Protein AF-A1R354-F1 (afdb_monomer)

Structure (mmCIF, N/CA/C/O backbone):
data_AF-A1R354-F1
#
_entry.id   AF-A1R354-F1
#
loop_
_atom_site.group_PDB
_atom_site.id
_atom_site.type_symbol
_atom_site.label_atom_id
_atom_site.label_alt_id
_atom_site.label_comp_id
_atom_site.label_asym_id
_atom_site.label_entity_id
_atom_site.label_seq_id
_atom_site.pdbx_PDB_ins_code
_atom_site.Cartn_x
_atom_site.Cartn_y
_atom_site.Cartn_z
_atom_site.occupancy
_atom_site.B_iso_or_equiv
_atom_site.auth_seq_id
_atom_site.auth_comp_id
_atom_site.auth_asym_id
_atom_site.auth_atom_id
_atom_site.pdbx_PDB_model_num
ATOM 1 N N . MET A 1 1 ? -21.428 21.092 17.508 1.00 36.69 1 MET A N 1
ATOM 2 C CA . MET A 1 1 ? -21.054 20.588 16.173 1.00 36.69 1 MET A CA 1
ATOM 3 C C . MET A 1 1 ? -20.210 19.346 16.429 1.00 36.69 1 MET A C 1
ATOM 5 O O . MET A 1 1 ? -19.105 19.501 16.916 1.00 36.69 1 MET A O 1
ATOM 9 N N . THR A 1 2 ? -20.879 18.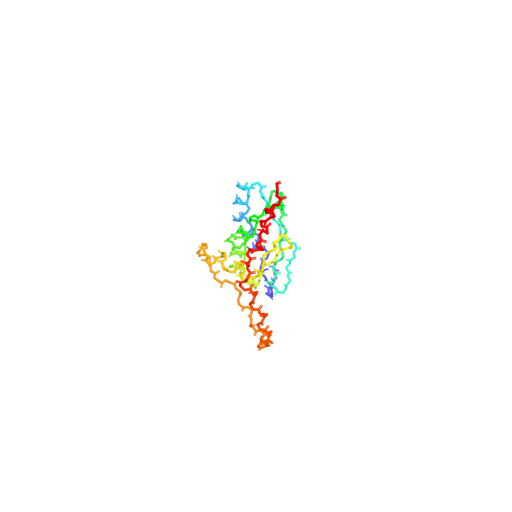198 16.626 1.00 26.88 2 THR A N 1
ATOM 10 C CA . THR A 1 2 ? -20.930 17.045 15.681 1.00 26.88 2 THR A CA 1
ATOM 11 C C . THR A 1 2 ? -19.564 16.355 15.564 1.00 26.88 2 THR A C 1
ATOM 13 O O . THR A 1 2 ? -18.632 17.022 15.154 1.00 26.88 2 THR A O 1
ATOM 16 N N . THR A 1 3 ? -19.320 15.075 15.868 1.00 42.75 3 THR A N 1
ATOM 17 C CA . THR A 1 3 ? -20.122 13.915 16.305 1.00 42.75 3 THR A CA 1
ATOM 18 C C . THR A 1 3 ? -19.108 12.853 16.778 1.00 42.75 3 THR A C 1
ATOM 20 O O . THR A 1 3 ? -18.057 12.714 16.165 1.00 42.75 3 THR A O 1
ATOM 23 N N . THR A 1 4 ? -19.401 12.096 17.838 1.00 61.38 4 THR A N 1
ATOM 24 C CA . THR A 1 4 ? -18.647 10.893 18.244 1.00 61.38 4 THR A CA 1
ATOM 25 C C . THR A 1 4 ? -18.620 9.862 17.112 1.00 61.38 4 THR A C 1
ATOM 27 O O . THR A 1 4 ? -19.689 9.414 16.704 1.00 61.38 4 THR A O 1
ATOM 30 N N . GLN A 1 5 ? -17.444 9.429 16.645 1.00 45.81 5 GLN A N 1
ATOM 31 C CA . GLN A 1 5 ? -17.311 8.222 15.819 1.00 45.81 5 GLN A CA 1
ATOM 32 C C . GLN A 1 5 ? -16.094 7.400 16.257 1.00 45.81 5 GLN A C 1
ATOM 34 O O . GLN A 1 5 ? -14.964 7.870 16.204 1.00 45.81 5 GLN A O 1
ATOM 39 N N . ASN A 1 6 ? -16.338 6.165 16.696 1.00 55.62 6 ASN A N 1
ATOM 40 C CA . ASN A 1 6 ? -15.328 5.115 16.779 1.00 55.62 6 ASN A CA 1
ATOM 41 C C . ASN A 1 6 ? -15.955 3.808 16.275 1.00 55.62 6 ASN A C 1
ATOM 43 O O . ASN A 1 6 ? -17.005 3.421 16.792 1.00 55.62 6 ASN A O 1
ATOM 47 N N . ALA A 1 7 ? -15.321 3.181 15.275 1.00 60.47 7 ALA A N 1
ATOM 48 C CA . ALA A 1 7 ? -15.443 1.761 14.893 1.00 60.47 7 ALA A CA 1
ATOM 49 C C . ALA A 1 7 ? -14.565 1.378 13.672 1.00 60.47 7 ALA A C 1
ATOM 51 O O . ALA A 1 7 ? -14.392 0.192 13.403 1.00 60.47 7 ALA A O 1
ATOM 52 N N . GLY A 1 8 ? -13.992 2.339 12.939 1.00 65.12 8 GLY A N 1
ATOM 53 C CA . GLY A 1 8 ? -13.117 2.101 11.783 1.00 65.12 8 GLY A CA 1
ATOM 54 C C . GLY A 1 8 ? -12.010 3.155 11.682 1.00 65.12 8 GLY A C 1
ATOM 55 O O . GLY A 1 8 ? -12.035 4.113 12.457 1.00 65.12 8 GLY A O 1
ATOM 56 N N . PRO A 1 9 ? -11.030 2.976 10.777 1.00 82.94 9 PRO A N 1
ATOM 57 C CA . PRO A 1 9 ? -9.957 3.950 10.592 1.00 82.94 9 PRO A CA 1
ATOM 58 C C . PRO A 1 9 ? -10.532 5.308 10.185 1.00 82.94 9 PRO A C 1
ATOM 60 O O . PRO A 1 9 ? -11.451 5.370 9.365 1.00 82.94 9 PRO A O 1
ATOM 63 N N . LEU A 1 10 ? -10.003 6.387 10.766 1.00 88.81 10 LEU A N 1
ATOM 64 C CA . LEU A 1 10 ? -10.460 7.739 10.456 1.00 88.81 10 LEU A CA 1
ATOM 65 C C . LEU A 1 10 ? -10.090 8.085 9.009 1.00 88.81 10 LEU A C 1
ATOM 67 O O . LEU A 1 10 ? -8.959 7.874 8.568 1.00 88.81 10 LEU A O 1
ATOM 71 N N . GLU A 1 11 ? -11.049 8.628 8.258 1.00 89.38 11 GLU A N 1
ATOM 72 C CA . GLU A 1 11 ? -10.827 9.014 6.858 1.00 89.38 11 GLU A CA 1
ATOM 73 C C . GLU A 1 11 ? -9.721 10.069 6.724 1.00 89.38 11 GLU A C 1
ATOM 75 O O . GLU A 1 11 ? -8.939 10.026 5.775 1.00 89.38 11 GLU A O 1
ATOM 80 N N . GLU A 1 12 ? -9.624 10.981 7.694 1.00 90.81 12 GLU A N 1
ATOM 81 C CA . GLU A 1 12 ? -8.588 12.016 7.752 1.00 90.81 12 GLU A CA 1
ATOM 82 C C . GLU A 1 12 ? -7.183 11.399 7.864 1.00 90.81 12 GLU A C 1
ATOM 84 O O . GLU A 1 12 ? -6.304 11.747 7.073 1.00 90.81 12 GLU A O 1
ATOM 89 N N . ASP A 1 13 ? -6.995 10.408 8.741 1.00 92.12 13 ASP A N 1
ATOM 90 C CA . ASP A 1 13 ? -5.709 9.719 8.931 1.00 92.12 13 ASP A CA 1
ATOM 91 C C . ASP A 1 13 ? -5.311 8.903 7.694 1.00 92.12 13 ASP A C 1
ATOM 93 O O . ASP A 1 13 ? -4.145 8.873 7.280 1.00 92.12 13 ASP A O 1
ATOM 97 N N . LEU A 1 14 ? -6.289 8.248 7.058 1.00 93.06 14 LEU A N 1
ATOM 98 C CA . LEU A 1 14 ? -6.074 7.552 5.791 1.00 93.06 14 LEU A CA 1
ATOM 99 C C . LEU A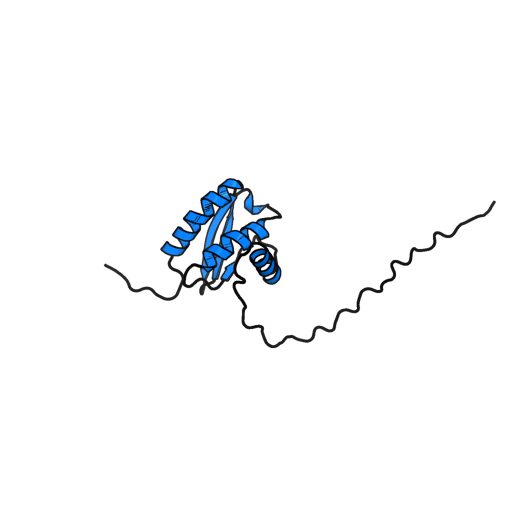 1 14 ? -5.643 8.534 4.698 1.00 93.06 14 LEU A C 1
ATOM 101 O O . LEU A 1 14 ? -4.716 8.244 3.936 1.00 93.06 14 LEU A O 1
ATOM 105 N N . GLN A 1 15 ? -6.271 9.706 4.630 1.00 93.44 15 GLN A N 1
ATOM 106 C CA . GLN A 1 15 ? -5.930 10.732 3.652 1.00 93.44 15 GLN A CA 1
ATOM 107 C C . GLN A 1 15 ? -4.558 11.364 3.922 1.00 93.44 15 GLN A C 1
ATOM 109 O O . GLN A 1 15 ? -3.816 11.664 2.978 1.00 93.44 15 GLN A O 1
ATOM 114 N N . GLU A 1 16 ? -4.171 11.519 5.186 1.00 93.62 16 GLU A N 1
ATOM 115 C CA . GLU A 1 16 ? -2.821 11.938 5.566 1.00 93.62 16 GLU A CA 1
ATOM 116 C C . GLU A 1 16 ? -1.782 10.899 5.117 1.00 93.62 16 GLU A C 1
ATOM 118 O O . GLU A 1 16 ? -0.787 11.235 4.461 1.00 93.62 16 GLU A O 1
ATOM 123 N N . ALA A 1 17 ? -2.043 9.614 5.374 1.00 94.00 17 ALA A N 1
ATOM 124 C CA . ALA A 1 17 ? -1.195 8.526 4.901 1.00 94.00 17 ALA A CA 1
ATOM 125 C C . ALA A 1 17 ? -1.068 8.525 3.366 1.00 94.00 17 ALA A C 1
ATOM 127 O O . ALA A 1 17 ? 0.042 8.388 2.840 1.00 94.00 17 ALA A O 1
ATOM 128 N N . LEU A 1 18 ? -2.164 8.747 2.633 1.00 94.44 18 LEU A N 1
ATOM 129 C CA . LEU A 1 18 ? -2.142 8.883 1.172 1.00 94.44 18 LEU A CA 1
ATOM 130 C C . LEU A 1 18 ? -1.340 10.098 0.700 1.00 94.44 18 LEU A C 1
ATOM 132 O O . LEU A 1 18 ? -0.610 10.001 -0.289 1.00 94.44 18 LEU A O 1
ATOM 136 N N . SER A 1 19 ? -1.435 11.221 1.407 1.00 94.50 19 SER A N 1
ATOM 137 C CA . SER A 1 19 ? -0.689 12.444 1.090 1.00 94.50 19 SER A CA 1
ATOM 138 C C . SER A 1 19 ? 0.824 12.233 1.191 1.00 94.50 19 SER A C 1
ATOM 140 O O . SER A 1 19 ? 1.576 12.802 0.401 1.00 94.50 19 SER A O 1
ATOM 142 N N . TYR A 1 20 ? 1.266 11.347 2.088 1.00 92.94 20 TYR A N 1
ATOM 143 C CA . TYR A 1 20 ? 2.659 10.903 2.172 1.00 92.94 20 TYR A CA 1
ATOM 144 C C . TYR A 1 20 ? 3.051 9.927 1.048 1.00 92.94 20 TYR A C 1
ATOM 146 O O . TYR A 1 20 ? 4.135 10.030 0.473 1.00 92.94 20 TYR A O 1
ATOM 154 N N . ILE A 1 21 ? 2.179 8.972 0.714 1.00 94.31 21 ILE A N 1
ATOM 155 C CA . ILE A 1 21 ? 2.471 7.908 -0.263 1.00 94.31 21 ILE A CA 1
ATOM 156 C C . ILE A 1 21 ? 2.511 8.447 -1.703 1.00 94.31 21 ILE A C 1
ATOM 158 O O . ILE A 1 21 ? 3.378 8.063 -2.492 1.00 94.31 21 ILE A O 1
ATOM 162 N N . ARG A 1 22 ? 1.579 9.333 -2.072 1.00 94.56 22 ARG A N 1
ATOM 163 C CA . ARG A 1 22 ? 1.380 9.781 -3.462 1.00 94.56 22 ARG A CA 1
ATOM 164 C C . ARG A 1 22 ? 2.619 10.401 -4.120 1.00 94.56 22 ARG A C 1
ATOM 166 O O . ARG A 1 22 ? 2.916 10.019 -5.251 1.00 94.56 22 ARG A O 1
ATOM 173 N N . PRO A 1 23 ? 3.374 11.311 -3.478 1.00 94.31 23 PRO A N 1
ATOM 174 C CA . PRO A 1 23 ? 4.598 11.858 -4.065 1.00 94.31 23 PRO A CA 1
ATOM 175 C C . PRO A 1 23 ? 5.634 10.780 -4.409 1.00 94.31 23 PRO A C 1
ATOM 177 O O . PRO A 1 23 ? 6.283 10.859 -5.451 1.00 94.31 23 PRO A O 1
ATOM 180 N N . LEU A 1 24 ? 5.745 9.742 -3.577 1.00 92.62 24 LEU A N 1
ATOM 181 C CA . LEU A 1 24 ? 6.682 8.637 -3.783 1.00 92.62 24 LEU A CA 1
ATOM 182 C C . LEU A 1 24 ? 6.261 7.756 -4.970 1.00 92.62 24 LEU A C 1
ATOM 184 O O . LEU A 1 24 ? 7.103 7.338 -5.762 1.00 92.62 24 LEU A O 1
ATOM 188 N N . LEU A 1 25 ? 4.955 7.530 -5.151 1.00 93.00 25 LEU A N 1
ATOM 189 C CA . LEU A 1 25 ? 4.427 6.801 -6.313 1.00 93.00 25 LEU A CA 1
ATOM 190 C C . LEU A 1 25 ? 4.551 7.593 -7.614 1.00 93.00 25 LEU A C 1
ATOM 192 O O . LEU A 1 25 ? 4.846 7.011 -8.660 1.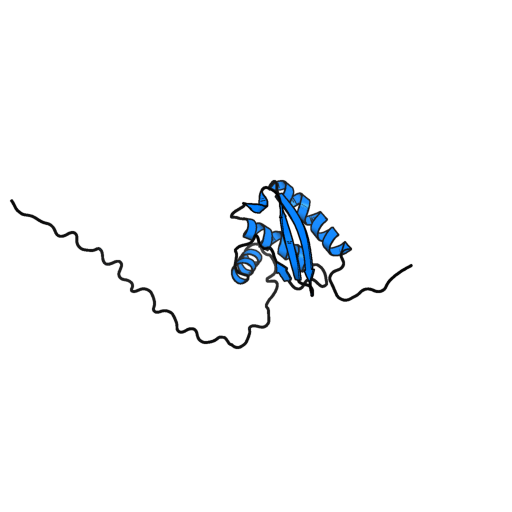00 93.00 25 LEU A O 1
ATOM 196 N N . LYS A 1 26 ? 4.399 8.919 -7.554 1.00 91.81 26 LYS A N 1
ATOM 197 C CA . LYS A 1 26 ? 4.599 9.792 -8.718 1.00 91.81 26 LYS A CA 1
ATOM 198 C C . LYS A 1 26 ? 6.024 9.711 -9.265 1.00 91.81 26 LYS A C 1
ATOM 200 O O . LYS A 1 26 ? 6.190 9.770 -10.480 1.00 91.81 26 LYS A O 1
ATOM 205 N N . GLY A 1 27 ? 7.029 9.479 -8.414 1.00 88.75 27 GLY A N 1
ATOM 206 C CA . GLY A 1 27 ? 8.402 9.187 -8.853 1.00 88.75 27 GLY A CA 1
ATOM 207 C C . GLY A 1 27 ? 8.514 7.946 -9.753 1.00 88.75 27 GLY A C 1
ATOM 208 O O . GLY A 1 27 ? 9.407 7.863 -10.590 1.00 88.75 27 GLY A O 1
ATOM 209 N N . HIS A 1 28 ? 7.559 7.020 -9.647 1.00 86.00 28 HIS A N 1
ATOM 210 C CA . HIS A 1 28 ? 7.415 5.838 -10.499 1.00 86.00 28 HIS A CA 1
ATOM 211 C C . HIS A 1 28 ? 6.321 5.991 -11.571 1.00 86.00 28 HIS A C 1
ATOM 213 O O . HIS A 1 28 ? 5.897 4.998 -12.158 1.00 86.00 28 HIS A O 1
ATOM 219 N N . SER A 1 29 ? 5.854 7.218 -11.842 1.00 90.19 29 SER A N 1
ATOM 220 C CA . SER A 1 29 ? 4.747 7.508 -12.774 1.00 90.19 29 SER A CA 1
ATOM 221 C C . SER A 1 29 ? 3.428 6.797 -12.419 1.00 90.19 29 SER A C 1
ATOM 223 O O . SER A 1 29 ? 2.637 6.440 -13.296 1.00 90.19 29 SER A O 1
ATOM 225 N N . GLY A 1 30 ? 3.196 6.566 -11.125 1.00 91.62 30 GLY A N 1
ATOM 226 C CA . GLY A 1 30 ? 2.037 5.855 -10.591 1.00 91.62 30 GLY A CA 1
ATOM 227 C C . GLY A 1 30 ? 1.197 6.684 -9.623 1.00 91.62 30 GLY A C 1
ATOM 228 O O . GLY A 1 30 ? 1.610 7.755 -9.178 1.00 91.62 30 GLY A O 1
ATOM 229 N N . ASP A 1 31 ? 0.017 6.169 -9.286 1.00 94.38 31 ASP A N 1
ATOM 230 C CA . ASP A 1 31 ? -0.845 6.703 -8.224 1.00 94.38 31 ASP A CA 1
ATOM 231 C C . ASP A 1 31 ? -1.706 5.576 -7.624 1.00 94.38 31 ASP A C 1
ATOM 233 O O . ASP A 1 31 ? -1.693 4.448 -8.127 1.00 94.38 31 ASP A O 1
ATOM 237 N N . LEU A 1 32 ? -2.451 5.868 -6.558 1.00 94.88 32 LEU A N 1
ATOM 238 C CA . LEU A 1 32 ? -3.458 4.977 -5.992 1.00 94.88 32 LEU A CA 1
ATOM 239 C C . LEU A 1 32 ? -4.625 5.729 -5.335 1.00 94.88 32 LEU A C 1
ATOM 241 O O . LEU A 1 32 ? -4.539 6.914 -4.982 1.00 94.88 32 LEU A O 1
ATOM 245 N N . THR A 1 33 ? -5.723 5.007 -5.143 1.00 94.69 33 THR A N 1
ATOM 246 C CA . THR A 1 33 ? -6.922 5.451 -4.422 1.00 94.69 33 THR A CA 1
ATOM 247 C C . THR A 1 33 ? -7.418 4.357 -3.484 1.00 94.69 33 THR A C 1
ATOM 249 O O . THR A 1 33 ? -7.205 3.172 -3.732 1.00 94.69 33 THR A O 1
ATOM 252 N N . ILE A 1 34 ? -8.110 4.744 -2.413 1.00 95.44 34 ILE A N 1
ATOM 253 C CA . ILE A 1 34 ? -8.844 3.798 -1.566 1.00 95.44 34 ILE A CA 1
ATOM 254 C C . ILE A 1 34 ? -10.178 3.497 -2.252 1.00 95.44 34 ILE A C 1
ATOM 256 O O . ILE A 1 34 ? -10.930 4.416 -2.563 1.00 95.44 34 ILE A O 1
ATOM 260 N N . ALA A 1 35 ? -10.438 2.219 -2.515 1.00 94.56 35 ALA A N 1
ATOM 261 C CA . ALA A 1 35 ? -11.654 1.742 -3.167 1.00 94.56 35 ALA A CA 1
ATOM 262 C C . ALA A 1 35 ? -12.757 1.420 -2.152 1.00 94.56 35 ALA A C 1
ATOM 264 O O . ALA A 1 35 ? -13.928 1.704 -2.387 1.00 94.56 35 ALA A O 1
ATOM 265 N N . ALA A 1 36 ? -12.380 0.822 -1.019 1.00 93.00 36 ALA A N 1
ATOM 266 C CA . ALA A 1 36 ? -13.305 0.461 0.047 1.00 93.00 36 ALA A CA 1
ATOM 267 C C . ALA A 1 36 ? -12.575 0.331 1.386 1.00 93.00 36 ALA A C 1
ATOM 269 O O . ALA A 1 36 ? -11.396 -0.028 1.431 1.00 93.00 36 ALA A O 1
ATOM 270 N N . VAL A 1 37 ? -13.303 0.559 2.474 1.00 93.12 37 VAL A N 1
ATOM 271 C CA . VAL A 1 37 ? -12.867 0.264 3.839 1.00 93.12 37 VAL A CA 1
ATOM 272 C C . VAL A 1 37 ? -13.966 -0.564 4.488 1.00 93.12 37 VAL A C 1
ATOM 274 O O . VAL A 1 37 ? -15.092 -0.090 4.608 1.00 93.12 37 VAL A O 1
ATOM 277 N N . ASP A 1 38 ? -13.651 -1.799 4.872 1.00 91.06 38 ASP A N 1
ATOM 278 C CA . ASP A 1 38 ? -14.614 -2.719 5.483 1.00 91.06 38 ASP A CA 1
ATOM 279 C C . ASP A 1 38 ? -13.983 -3.446 6.671 1.00 91.06 38 ASP A C 1
ATOM 281 O O . ASP A 1 38 ? -12.948 -4.096 6.535 1.00 91.06 38 ASP A O 1
ATOM 285 N N . ASP A 1 39 ? -14.580 -3.298 7.853 1.00 89.06 39 ASP A N 1
ATOM 286 C CA . ASP A 1 39 ? -14.167 -3.961 9.099 1.00 89.06 39 ASP A CA 1
ATOM 287 C C . ASP A 1 39 ? -12.657 -3.826 9.439 1.00 89.06 39 ASP A C 1
ATOM 289 O O . ASP A 1 39 ? -12.005 -4.734 9.972 1.00 89.06 39 ASP A O 1
ATOM 293 N N . GLY A 1 40 ? -12.071 -2.667 9.107 1.00 87.88 40 GLY A N 1
ATOM 294 C CA . GLY A 1 40 ? -10.641 -2.363 9.262 1.00 87.88 40 GLY A CA 1
ATOM 295 C C . GLY A 1 40 ? -9.746 -2.900 8.135 1.00 87.88 40 GLY A C 1
ATOM 296 O O . GLY A 1 40 ? -8.523 -2.800 8.218 1.00 87.88 40 GLY A O 1
ATOM 297 N N . VAL A 1 41 ? -10.315 -3.477 7.079 1.00 92.25 41 VAL A N 1
ATOM 298 C CA . VAL A 1 41 ? -9.603 -3.892 5.867 1.00 92.25 41 VAL A CA 1
ATOM 299 C C . VAL A 1 41 ? -9.735 -2.804 4.807 1.00 92.25 41 VAL A C 1
ATOM 301 O O . VAL A 1 41 ? -10.827 -2.528 4.316 1.00 92.25 41 VAL A O 1
ATOM 304 N N . VAL A 1 42 ? -8.610 -2.208 4.423 1.00 94.69 42 VAL A N 1
ATOM 305 C CA . VAL A 1 42 ? -8.561 -1.169 3.387 1.00 94.69 42 VAL A CA 1
ATOM 306 C C . VAL A 1 42 ? -8.257 -1.816 2.039 1.00 94.69 42 VAL A C 1
ATOM 308 O O . VAL A 1 42 ? -7.234 -2.482 1.873 1.00 94.69 42 VAL A O 1
ATOM 311 N N . THR A 1 43 ? -9.130 -1.620 1.059 1.00 95.38 43 THR A N 1
ATOM 312 C CA . THR A 1 43 ? -8.899 -2.035 -0.328 1.00 95.38 43 THR A CA 1
ATOM 313 C C . THR A 1 43 ? -8.418 -0.838 -1.133 1.00 95.38 43 THR A C 1
ATOM 315 O O . THR A 1 43 ? -9.056 0.214 -1.113 1.00 95.38 43 THR A O 1
ATOM 318 N N . VAL A 1 44 ? -7.295 -0.991 -1.834 1.00 95.88 44 VAL A N 1
ATOM 319 C CA . VAL A 1 44 ? -6.693 0.059 -2.662 1.00 95.88 44 VAL A CA 1
ATOM 320 C C . VAL A 1 44 ? -6.599 -0.367 -4.121 1.00 95.88 44 VAL A C 1
ATOM 322 O O . VAL A 1 44 ? -6.250 -1.513 -4.424 1.00 95.88 44 VAL A O 1
ATOM 325 N N . ASP A 1 45 ? -6.832 0.603 -4.997 1.00 95.12 45 ASP A N 1
ATOM 326 C CA . ASP A 1 45 ? -6.675 0.474 -6.439 1.00 95.12 45 ASP A CA 1
ATOM 327 C C . ASP A 1 45 ? -5.532 1.369 -6.913 1.00 95.12 45 ASP A C 1
ATOM 329 O O . ASP A 1 45 ? -5.465 2.559 -6.597 1.00 95.12 45 ASP A O 1
ATOM 333 N N . PHE A 1 46 ? -4.613 0.779 -7.668 1.00 95.31 46 PHE A N 1
ATOM 334 C CA . PHE A 1 46 ? -3.493 1.464 -8.293 1.00 95.31 46 PHE A CA 1
ATOM 335 C C . PHE A 1 46 ? -3.860 1.975 -9.684 1.00 95.31 46 PHE A C 1
ATOM 337 O O . PHE A 1 46 ? -4.539 1.298 -10.455 1.00 95.31 46 PHE A O 1
ATOM 344 N N . HIS A 1 47 ? -3.306 3.128 -10.040 1.00 92.88 47 HIS A N 1
ATOM 345 C CA . HIS A 1 47 ? -3.516 3.789 -11.325 1.00 92.88 47 HIS A CA 1
ATOM 346 C C . HIS A 1 47 ? -2.194 3.983 -12.073 1.00 92.88 47 HIS A C 1
ATOM 348 O O . HIS A 1 47 ? -1.102 3.917 -11.495 1.00 92.88 47 HIS A O 1
ATOM 354 N N . ASN A 1 48 ? -2.296 4.269 -13.372 1.00 92.94 48 ASN A N 1
ATOM 355 C CA . ASN A 1 48 ? -1.172 4.576 -14.263 1.00 92.94 48 ASN A CA 1
ATOM 356 C C . ASN A 1 48 ? -0.129 3.442 -14.328 1.00 92.94 48 ASN A C 1
ATOM 358 O O . ASN A 1 48 ? -0.493 2.267 -14.391 1.00 92.94 48 ASN A O 1
ATOM 362 N N . ALA A 1 49 ? 1.169 3.773 -14.325 1.00 91.19 49 ALA A N 1
ATOM 363 C CA . ALA A 1 49 ? 2.251 2.803 -14.503 1.00 91.19 49 ALA A CA 1
ATOM 364 C C . ALA A 1 49 ? 2.270 1.706 -13.424 1.00 91.19 49 ALA A C 1
ATOM 366 O O . ALA A 1 49 ? 2.757 0.603 -13.675 1.00 91.19 49 ALA A O 1
ATOM 367 N N . CYS A 1 50 ? 1.706 1.970 -12.239 1.00 90.00 50 CYS A N 1
ATOM 368 C CA . CYS A 1 50 ? 1.601 0.966 -11.186 1.00 90.00 50 CYS A CA 1
ATOM 369 C C . CYS A 1 50 ? 0.716 -0.217 -11.596 1.00 90.00 50 CYS A C 1
ATOM 371 O O . CYS A 1 50 ? 1.056 -1.341 -11.242 1.00 90.00 50 CYS A O 1
ATOM 373 N N . HIS A 1 51 ? -0.351 0.001 -12.375 1.00 89.38 51 HIS A N 1
ATOM 374 C CA . HIS A 1 51 ? -1.320 -1.043 -12.730 1.00 89.38 51 HIS A CA 1
ATOM 375 C C . HIS A 1 51 ? -0.675 -2.246 -13.446 1.00 89.38 51 HIS A C 1
ATOM 377 O O . HIS A 1 51 ? -1.065 -3.387 -13.215 1.00 89.38 51 HIS A O 1
ATOM 383 N N . SER A 1 52 ? 0.316 -2.011 -14.310 1.00 87.88 52 SER A N 1
ATOM 384 C CA . SER A 1 52 ? 0.989 -3.056 -15.099 1.00 87.88 52 SER A CA 1
ATOM 385 C C . SER A 1 52 ? 2.409 -3.374 -14.622 1.00 87.88 52 SER A C 1
ATOM 387 O O . SER A 1 52 ? 3.150 -4.070 -15.317 1.00 87.88 52 SER A O 1
ATOM 389 N N . CYS A 1 53 ? 2.831 -2.853 -13.467 1.00 89.69 53 CYS A N 1
ATOM 390 C CA . CYS A 1 53 ? 4.198 -3.028 -12.991 1.00 89.69 53 CYS A CA 1
ATOM 391 C C . CYS A 1 53 ? 4.393 -4.428 -12.374 1.00 89.69 53 CYS A C 1
ATOM 393 O O . CYS A 1 53 ? 3.772 -4.731 -11.353 1.00 89.69 53 CYS A O 1
ATOM 395 N N . PRO A 1 54 ? 5.304 -5.279 -12.889 1.00 89.75 54 PRO A N 1
ATOM 396 C CA . PRO A 1 54 ? 5.556 -6.600 -12.299 1.00 89.75 54 PRO A CA 1
ATOM 397 C C . PRO A 1 54 ? 6.127 -6.507 -10.874 1.00 89.75 54 PRO A C 1
ATOM 399 O O . PRO A 1 54 ? 5.969 -7.424 -10.069 1.00 89.75 54 PRO A O 1
ATOM 402 N N . ALA A 1 55 ? 6.756 -5.377 -10.538 1.00 91.25 55 ALA A N 1
ATOM 403 C CA . ALA A 1 55 ? 7.310 -5.099 -9.219 1.00 91.25 55 ALA A CA 1
ATOM 404 C C . ALA A 1 55 ? 6.318 -4.405 -8.263 1.00 91.25 55 ALA A C 1
ATOM 406 O O . ALA A 1 55 ? 6.714 -4.058 -7.149 1.00 91.25 55 ALA A O 1
ATOM 407 N N . ILE A 1 56 ? 5.035 -4.240 -8.632 1.00 94.31 56 ILE A N 1
ATOM 408 C CA . ILE A 1 56 ? 4.024 -3.561 -7.795 1.00 94.31 56 ILE A CA 1
ATOM 409 C C . ILE A 1 56 ? 3.928 -4.162 -6.386 1.00 94.31 56 ILE A C 1
ATOM 411 O O . ILE A 1 56 ? 3.733 -3.441 -5.412 1.00 94.31 56 ILE A O 1
AT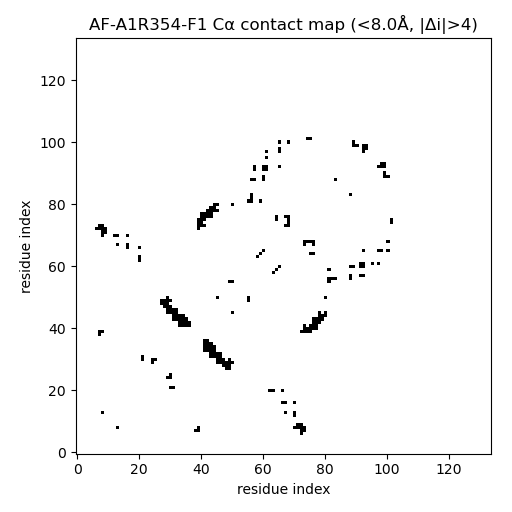OM 415 N N . SER A 1 57 ? 4.154 -5.474 -6.256 1.00 94.62 57 SER A N 1
ATOM 416 C CA . SER A 1 57 ? 4.146 -6.181 -4.970 1.00 94.62 57 SER A CA 1
ATOM 417 C C . SER A 1 57 ? 5.186 -5.636 -3.987 1.00 94.62 57 SER A C 1
ATOM 419 O O . SER A 1 57 ? 4.944 -5.647 -2.782 1.00 94.62 57 SER A O 1
ATOM 421 N N . VAL A 1 58 ? 6.327 -5.141 -4.484 1.00 93.44 58 VAL A N 1
ATOM 422 C CA . VAL A 1 58 ? 7.397 -4.567 -3.656 1.00 93.44 58 VAL A CA 1
ATOM 423 C C . VAL A 1 58 ? 6.991 -3.202 -3.129 1.00 93.44 58 VAL A C 1
ATOM 425 O O . VAL A 1 58 ? 7.051 -2.970 -1.924 1.00 93.44 58 VAL A O 1
ATOM 428 N N . THR A 1 59 ? 6.509 -2.325 -4.007 1.00 92.38 59 THR A N 1
ATOM 429 C CA . THR A 1 59 ? 6.007 -1.000 -3.624 1.00 92.38 59 THR A CA 1
ATOM 430 C C . THR A 1 59 ? 4.806 -1.112 -2.688 1.00 92.38 59 THR A C 1
ATOM 432 O O . THR A 1 59 ? 4.730 -0.405 -1.683 1.00 92.38 59 THR A O 1
ATOM 435 N N . PHE A 1 60 ? 3.891 -2.039 -2.973 1.00 94.25 60 PHE A N 1
ATOM 436 C CA . PHE A 1 60 ? 2.744 -2.303 -2.120 1.00 94.25 60 PHE A CA 1
ATOM 437 C C . PHE A 1 60 ? 3.178 -2.786 -0.735 1.00 94.25 60 PHE A C 1
ATOM 439 O O . PHE A 1 60 ? 2.769 -2.191 0.256 1.00 94.25 60 PHE A O 1
ATOM 446 N N . ALA A 1 61 ? 4.026 -3.816 -0.650 1.00 92.69 61 ALA A N 1
ATOM 447 C CA . ALA A 1 61 ? 4.477 -4.357 0.631 1.00 92.69 61 ALA A CA 1
ATOM 448 C C . ALA A 1 61 ? 5.331 -3.365 1.429 1.00 92.69 61 ALA A C 1
ATOM 450 O O . ALA A 1 61 ? 5.171 -3.277 2.639 1.00 92.69 61 ALA A O 1
ATOM 451 N N . GLY A 1 62 ? 6.238 -2.645 0.767 1.00 90.88 62 GLY A N 1
ATOM 452 C CA . GLY A 1 62 ? 7.220 -1.782 1.418 1.00 90.88 62 GLY A CA 1
ATOM 453 C C . GLY A 1 62 ? 6.664 -0.430 1.843 1.00 90.88 62 GLY A C 1
ATOM 454 O O . GLY A 1 62 ? 6.919 -0.001 2.964 1.00 90.88 62 GLY A O 1
ATOM 455 N N . LEU A 1 63 ? 5.890 0.223 0.972 1.00 91.94 63 LEU A N 1
ATOM 456 C CA . LEU A 1 63 ? 5.422 1.590 1.188 1.00 91.94 63 LEU A CA 1
ATOM 457 C C . LEU A 1 63 ? 3.940 1.638 1.565 1.00 91.94 63 LEU A C 1
ATOM 459 O O . LEU A 1 63 ? 3.593 2.112 2.642 1.00 91.94 63 LEU A O 1
ATOM 463 N N . VAL A 1 64 ? 3.066 1.156 0.678 1.00 93.94 64 VAL A N 1
ATOM 464 C CA . VAL A 1 64 ? 1.615 1.387 0.786 1.00 93.94 64 VAL A CA 1
ATOM 465 C C . VAL A 1 64 ? 1.029 0.645 1.981 1.00 93.94 64 VAL A C 1
ATOM 467 O O . VAL A 1 64 ? 0.443 1.256 2.871 1.00 93.94 64 VAL A O 1
ATOM 470 N N . ARG A 1 65 ? 1.231 -0.674 2.026 1.00 93.19 65 ARG A N 1
ATOM 471 C CA . ARG A 1 65 ? 0.756 -1.535 3.107 1.00 93.19 65 ARG A CA 1
ATOM 472 C C . ARG A 1 65 ? 1.398 -1.135 4.429 1.00 93.19 65 ARG A C 1
ATOM 474 O O . ARG A 1 65 ? 0.677 -0.932 5.394 1.00 93.19 65 ARG A O 1
ATOM 481 N N . SER A 1 66 ? 2.719 -0.953 4.467 1.00 91.00 66 SER A N 1
ATOM 482 C CA . SER A 1 66 ? 3.427 -0.550 5.689 1.00 91.00 66 SER A CA 1
ATOM 483 C C . SER A 1 66 ? 2.929 0.771 6.265 1.00 91.00 66 SER A C 1
ATOM 485 O O . SER A 1 66 ? 2.801 0.875 7.481 1.00 91.00 66 SER A O 1
ATOM 487 N N . ARG A 1 67 ? 2.654 1.779 5.425 1.00 92.69 67 ARG A N 1
ATOM 488 C CA . ARG A 1 67 ? 2.193 3.090 5.898 1.00 92.69 67 ARG A CA 1
ATOM 489 C C . ARG A 1 67 ? 0.725 3.064 6.314 1.00 92.69 67 ARG A C 1
ATOM 491 O O . ARG A 1 67 ? 0.408 3.588 7.373 1.00 92.69 67 ARG A O 1
ATOM 498 N N . LEU A 1 68 ? -0.151 2.437 5.529 1.00 92.75 68 LEU A N 1
ATOM 499 C CA . LEU A 1 68 ? -1.577 2.342 5.862 1.00 92.75 68 LEU A CA 1
ATOM 500 C C . LEU A 1 68 ? -1.826 1.483 7.105 1.00 92.75 68 LEU A C 1
ATOM 502 O O . LEU A 1 68 ? -2.719 1.787 7.879 1.00 92.75 68 LEU A O 1
ATOM 506 N N . MET A 1 69 ? -1.015 0.451 7.346 1.00 90.56 69 MET A N 1
ATOM 507 C CA . MET A 1 69 ? -1.117 -0.364 8.562 1.00 90.56 69 MET A CA 1
ATOM 508 C C . MET A 1 69 ? -0.664 0.351 9.843 1.00 90.56 69 MET A C 1
ATOM 510 O O . MET A 1 69 ? -0.885 -0.180 10.926 1.00 90.56 69 MET A O 1
ATOM 514 N N . GLN A 1 70 ? -0.021 1.519 9.741 1.00 89.81 70 GLN A N 1
ATOM 515 C CA . GLN A 1 70 ? 0.286 2.362 10.904 1.00 89.81 70 GLN A CA 1
ATOM 516 C C . GLN A 1 70 ? -0.894 3.251 11.309 1.00 89.81 70 GLN A C 1
ATOM 518 O O . GLN A 1 70 ? -0.823 3.885 12.355 1.00 89.81 70 GLN A O 1
ATOM 523 N N . VAL A 1 71 ? -1.938 3.338 10.480 1.00 91.25 71 VAL A N 1
ATOM 524 C CA . VAL A 1 71 ? -3.147 4.095 10.804 1.00 91.25 71 VAL A CA 1
ATOM 525 C C . VAL A 1 71 ? -3.977 3.292 11.799 1.00 91.25 71 VAL A C 1
ATOM 527 O O . VAL A 1 71 ? -4.242 2.102 11.589 1.00 91.25 71 VAL A O 1
ATOM 530 N N . ASP A 1 72 ? -4.404 3.949 12.873 1.00 89.75 72 ASP A N 1
ATOM 531 C CA . ASP A 1 72 ? -5.226 3.322 13.899 1.00 89.75 72 ASP A CA 1
ATOM 532 C C . ASP A 1 72 ? -6.540 2.802 13.298 1.00 89.75 72 ASP A C 1
ATOM 534 O O . ASP A 1 72 ? -7.212 3.460 12.507 1.00 89.75 72 ASP A O 1
ATOM 538 N N . GLY A 1 73 ? -6.897 1.563 13.640 1.00 89.12 73 GLY A N 1
ATOM 539 C CA . GLY A 1 73 ? -8.083 0.891 13.100 1.00 89.12 73 GLY A CA 1
ATOM 540 C C . GLY A 1 73 ? -7.862 0.122 11.790 1.00 89.12 73 GLY A C 1
ATOM 541 O O . GLY A 1 73 ? -8.738 -0.661 11.408 1.00 89.12 73 GLY A O 1
ATOM 542 N N . VAL A 1 74 ? -6.700 0.243 11.132 1.00 91.50 74 VAL A N 1
ATOM 543 C CA . VAL A 1 74 ? -6.361 -0.585 9.961 1.00 91.50 74 VAL A CA 1
ATOM 544 C C . VAL A 1 74 ? -5.816 -1.946 10.404 1.00 91.50 74 VAL A C 1
ATOM 546 O O . VAL A 1 74 ? -4.724 -2.071 10.952 1.00 91.50 74 VAL A O 1
ATOM 549 N N . LYS A 1 75 ? -6.574 -3.007 10.124 1.00 90.19 75 LYS A N 1
ATOM 550 C CA . LYS A 1 75 ? -6.200 -4.405 10.389 1.00 90.19 75 LYS A CA 1
ATOM 551 C C . LYS A 1 75 ? -5.425 -5.026 9.227 1.00 90.19 75 LYS A C 1
ATOM 553 O O . LYS A 1 75 ? -4.524 -5.832 9.456 1.00 90.19 75 LYS A O 1
ATOM 558 N N . ASP A 1 76 ? -5.796 -4.711 7.987 1.00 90.50 76 ASP A N 1
ATOM 559 C CA . ASP A 1 76 ? -5.196 -5.294 6.782 1.00 90.50 76 ASP A CA 1
ATOM 560 C C . ASP A 1 76 ? -5.369 -4.369 5.570 1.00 90.50 76 ASP A C 1
ATOM 562 O O . ASP A 1 76 ? -6.265 -3.528 5.539 1.00 90.50 76 ASP A O 1
ATOM 566 N N . VAL A 1 77 ? -4.532 -4.559 4.549 1.00 93.62 77 VAL A N 1
ATOM 567 C CA . VAL A 1 77 ? -4.605 -3.808 3.289 1.00 93.62 77 VAL A CA 1
ATOM 568 C C . VAL A 1 77 ? -4.588 -4.789 2.126 1.00 93.62 77 VAL A C 1
ATOM 570 O O . VAL A 1 77 ? -3.760 -5.705 2.091 1.00 93.62 77 VAL A O 1
ATOM 573 N N . ARG A 1 78 ? -5.492 -4.609 1.163 1.00 94.38 78 ARG A N 1
ATOM 574 C CA . ARG A 1 78 ? -5.652 -5.482 -0.006 1.00 94.38 78 ARG A CA 1
ATOM 575 C C . ARG A 1 78 ? -5.653 -4.674 -1.296 1.00 94.38 78 ARG A C 1
ATOM 577 O O . ARG A 1 78 ? -6.045 -3.516 -1.312 1.00 94.38 78 ARG A O 1
ATOM 584 N N . SER A 1 79 ? -5.247 -5.317 -2.381 1.00 95.00 79 SER A N 1
ATOM 585 C CA . SER A 1 79 ? -5.395 -4.798 -3.737 1.00 95.00 79 SER A CA 1
ATOM 586 C C . SER A 1 79 ? -5.622 -5.971 -4.682 1.00 95.00 79 SER A C 1
ATOM 588 O O . SER A 1 79 ? -4.976 -7.012 -4.539 1.00 95.00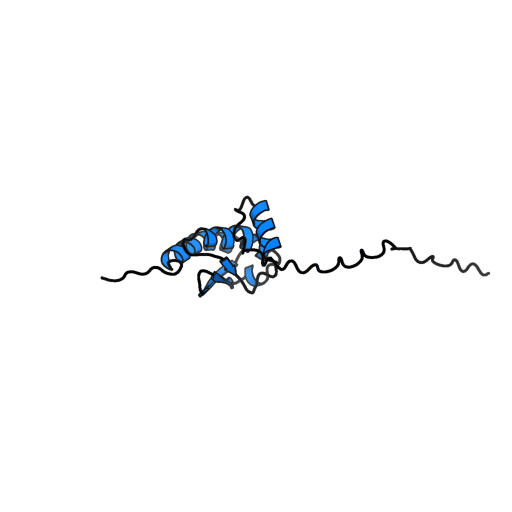 79 SER A O 1
ATOM 590 N N . SER A 1 80 ? -6.539 -5.811 -5.632 1.00 92.19 80 SER A N 1
ATOM 591 C CA . SER A 1 80 ? -6.823 -6.810 -6.670 1.00 92.19 80 SER A CA 1
ATOM 592 C C . SER A 1 80 ? -5.649 -6.986 -7.642 1.00 92.19 80 SER A C 1
ATOM 594 O O . SER A 1 80 ? -5.477 -8.059 -8.209 1.00 92.19 80 SER A O 1
ATOM 596 N N . GLN A 1 81 ? -4.803 -5.962 -7.783 1.00 93.69 81 GLN A N 1
ATOM 597 C CA . GLN A 1 81 ? -3.703 -5.906 -8.751 1.00 93.69 81 GLN A CA 1
ATOM 598 C C . GLN A 1 81 ? -2.406 -6.544 -8.229 1.00 93.69 81 GLN A C 1
ATOM 600 O O . GLN A 1 81 ? -1.463 -6.779 -8.987 1.00 93.69 81 GLN A O 1
ATOM 605 N N . VAL A 1 82 ? -2.330 -6.828 -6.925 1.00 94.56 82 VAL A N 1
ATOM 606 C CA . VAL A 1 82 ? -1.139 -7.395 -6.284 1.00 94.56 82 VAL A CA 1
ATOM 607 C C . VAL A 1 82 ? -1.275 -8.913 -6.196 1.00 94.56 82 VAL A C 1
ATOM 609 O O . VAL A 1 82 ? -1.823 -9.465 -5.244 1.00 94.56 82 VAL A O 1
ATOM 612 N N . HIS A 1 83 ? -0.711 -9.611 -7.180 1.00 91.62 83 HIS A N 1
ATOM 613 C CA . HIS A 1 83 ? -0.753 -11.076 -7.279 1.00 91.62 83 HIS A CA 1
ATOM 614 C C . HIS A 1 83 ? 0.323 -11.790 -6.437 1.00 91.62 83 HIS A C 1
ATOM 616 O O . HIS A 1 83 ? 0.894 -12.799 -6.851 1.00 91.62 83 HIS A O 1
ATOM 622 N N . ALA A 1 84 ? 0.623 -11.276 -5.244 1.00 90.31 84 ALA A N 1
ATOM 623 C CA . ALA A 1 84 ? 1.548 -11.902 -4.304 1.00 90.31 84 ALA A CA 1
ATOM 624 C C . ALA A 1 84 ? 0.792 -12.436 -3.084 1.00 90.31 84 ALA A C 1
ATOM 626 O O . ALA A 1 84 ? -0.044 -11.756 -2.494 1.00 90.31 84 ALA A O 1
ATOM 627 N N . SER A 1 85 ? 1.112 -13.665 -2.668 1.00 91.12 85 SER A N 1
ATOM 628 C CA . SER A 1 85 ? 0.542 -14.222 -1.435 1.00 91.12 85 SER A CA 1
ATOM 629 C C . SER A 1 85 ? 0.900 -13.353 -0.223 1.00 91.12 85 SER A C 1
ATOM 631 O O . SER A 1 85 ? 1.992 -12.787 -0.168 1.00 91.12 85 SER A O 1
ATOM 633 N N . ARG A 1 86 ? 0.042 -13.333 0.803 1.00 85.69 86 ARG A N 1
ATOM 634 C CA . ARG A 1 86 ? 0.297 -12.614 2.069 1.00 85.69 86 ARG A CA 1
ATOM 635 C C . ARG A 1 86 ? 1.685 -12.906 2.645 1.00 85.69 86 ARG A C 1
ATOM 637 O O . ARG A 1 86 ? 2.452 -11.993 2.902 1.00 85.69 86 ARG A O 1
ATOM 644 N N . ARG A 1 87 ? 2.073 -14.186 2.696 1.00 88.06 87 ARG A N 1
ATOM 645 C CA . ARG A 1 87 ? 3.408 -14.604 3.160 1.00 88.06 87 ARG A CA 1
ATOM 646 C C . ARG A 1 87 ? 4.552 -14.051 2.311 1.00 88.06 87 ARG A C 1
ATOM 648 O O . ARG A 1 87 ? 5.659 -13.886 2.811 1.00 88.06 87 ARG A O 1
ATOM 655 N N . ALA A 1 88 ? 4.341 -13.858 1.010 1.00 90.88 88 ALA A N 1
ATOM 656 C CA . ALA A 1 88 ? 5.341 -13.225 0.159 1.00 90.88 88 ALA A CA 1
ATOM 657 C C . ALA A 1 88 ? 5.453 -11.731 0.485 1.00 90.88 88 ALA A C 1
ATOM 659 O O . ALA A 1 88 ? 6.566 -11.251 0.666 1.00 90.88 88 ALA A O 1
ATOM 660 N N . LEU A 1 89 ? 4.323 -11.041 0.650 1.00 92.00 89 LEU A N 1
ATOM 661 C CA . LEU A 1 89 ? 4.286 -9.632 1.045 1.00 92.00 89 LEU A CA 1
ATOM 662 C C . LEU A 1 89 ? 4.951 -9.397 2.408 1.00 92.00 89 LEU A C 1
ATOM 664 O O . LEU A 1 89 ? 5.764 -8.487 2.529 1.00 92.00 89 LEU A O 1
ATOM 668 N N . ASP A 1 90 ? 4.700 -10.261 3.393 1.00 88.56 90 ASP A N 1
ATOM 669 C CA . ASP A 1 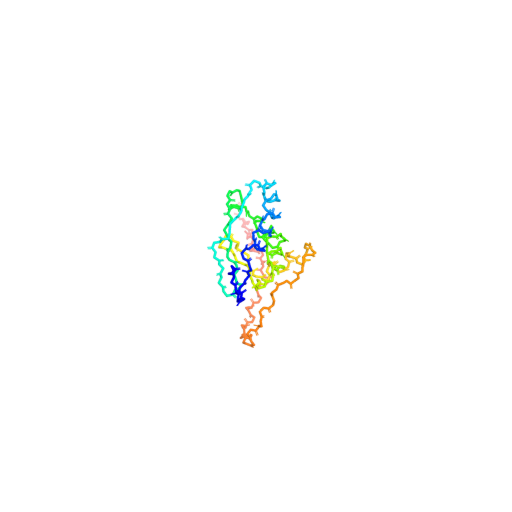90 ? 5.321 -10.165 4.721 1.00 88.56 90 ASP A CA 1
ATOM 670 C C . ASP A 1 90 ? 6.847 -10.330 4.659 1.00 88.56 90 ASP A C 1
ATOM 672 O O . ASP A 1 90 ? 7.586 -9.617 5.335 1.00 88.56 90 ASP A O 1
ATOM 676 N N . ARG A 1 91 ? 7.343 -11.241 3.807 1.00 90.75 91 ARG A N 1
ATOM 677 C CA . ARG A 1 91 ? 8.790 -11.417 3.589 1.00 90.75 91 ARG A CA 1
ATOM 678 C C . ARG A 1 91 ? 9.422 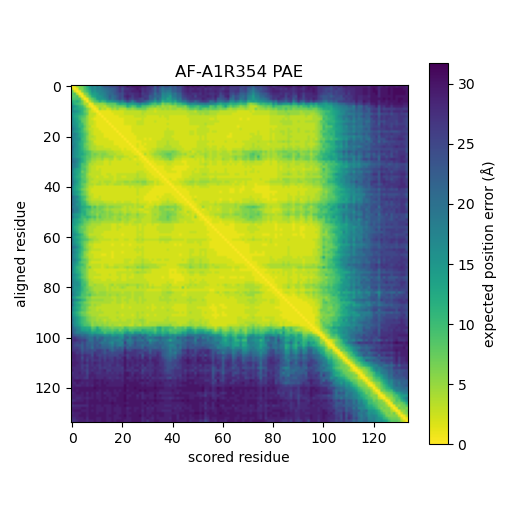-10.214 2.898 1.00 90.75 91 ARG A C 1
ATOM 680 O O . ARG A 1 91 ? 10.534 -9.834 3.256 1.00 90.75 91 ARG A O 1
ATOM 687 N N . ILE A 1 92 ? 8.737 -9.638 1.911 1.00 92.00 92 ILE A N 1
ATOM 688 C CA . ILE A 1 92 ? 9.209 -8.437 1.218 1.00 92.00 92 ILE A CA 1
ATOM 689 C C . ILE A 1 92 ? 9.296 -7.274 2.209 1.00 92.00 92 ILE A C 1
ATOM 691 O O . ILE A 1 92 ? 10.348 -6.649 2.300 1.00 92.00 92 ILE A O 1
ATOM 695 N N . ALA A 1 93 ? 8.240 -7.037 2.993 1.00 89.62 93 ALA A N 1
ATOM 696 C CA . ALA A 1 93 ? 8.229 -5.997 4.018 1.00 89.62 93 ALA A CA 1
ATOM 697 C C . ALA A 1 93 ? 9.394 -6.177 5.004 1.00 89.62 93 ALA A C 1
ATOM 699 O O . ALA A 1 93 ? 10.185 -5.255 5.172 1.00 89.62 93 ALA A O 1
ATOM 700 N N . ALA A 1 94 ? 9.582 -7.386 5.546 1.00 88.12 94 ALA A N 1
ATOM 701 C CA . ALA A 1 94 ? 10.684 -7.680 6.465 1.00 88.12 94 ALA A CA 1
ATOM 702 C C . ALA A 1 94 ? 12.073 -7.437 5.845 1.00 88.12 94 ALA A C 1
ATOM 704 O O . ALA A 1 94 ? 12.974 -6.936 6.513 1.00 88.12 94 ALA A O 1
ATOM 705 N N . THR A 1 95 ? 12.248 -7.759 4.560 1.00 90.69 95 THR A N 1
ATOM 706 C CA . THR A 1 95 ? 13.515 -7.540 3.839 1.00 90.69 95 THR A CA 1
ATOM 707 C C . THR A 1 95 ? 13.813 -6.049 3.658 1.00 90.69 95 THR A C 1
ATOM 709 O O . THR A 1 95 ? 14.970 -5.645 3.693 1.00 90.69 95 THR A O 1
ATOM 712 N N . LEU A 1 96 ? 12.778 -5.221 3.509 1.00 87.94 96 LEU A N 1
ATOM 713 C CA . LEU A 1 96 ? 12.889 -3.765 3.383 1.00 87.94 96 LEU A CA 1
ATOM 714 C C . LEU A 1 96 ? 13.021 -3.046 4.740 1.00 87.94 96 LEU A C 1
ATOM 716 O O . LEU A 1 96 ? 12.912 -1.824 4.793 1.00 87.94 96 LEU A O 1
ATOM 720 N N . GLY A 1 97 ? 13.217 -3.783 5.841 1.00 83.69 97 GLY A N 1
ATOM 721 C CA . GLY A 1 97 ? 13.218 -3.223 7.199 1.00 83.69 97 GLY A CA 1
ATOM 722 C C . GLY A 1 97 ? 11.829 -2.791 7.675 1.00 83.69 97 GLY A C 1
ATOM 723 O O . GLY A 1 97 ? 11.692 -2.155 8.718 1.00 83.69 97 GLY A O 1
ATOM 724 N N . GLY A 1 98 ? 10.797 -3.139 6.908 1.00 75.44 98 GLY A N 1
ATOM 725 C CA . GLY A 1 98 ? 9.412 -2.926 7.257 1.00 75.44 98 GLY A CA 1
ATOM 726 C C . GLY A 1 98 ? 8.972 -3.903 8.351 1.00 75.44 98 GLY A C 1
ATOM 727 O O . GLY A 1 98 ? 9.399 -5.062 8.386 1.00 75.44 98 GLY A O 1
ATOM 728 N N . PRO A 1 99 ? 8.102 -3.463 9.257 1.00 65.75 99 PRO A N 1
ATOM 729 C CA . PRO A 1 99 ? 7.564 -4.323 10.297 1.00 65.75 99 PRO A CA 1
ATOM 730 C C . PRO A 1 99 ? 6.728 -5.493 9.737 1.00 65.75 99 PRO A C 1
ATOM 732 O O . PRO A 1 99 ? 5.974 -5.360 8.771 1.00 65.75 99 PRO A O 1
ATOM 735 N N . ALA A 1 100 ? 6.864 -6.670 10.362 1.00 57.59 100 ALA A N 1
ATOM 736 C CA . ALA A 1 100 ? 6.123 -7.881 10.004 1.00 57.59 100 ALA A CA 1
ATOM 737 C C . ALA A 1 100 ? 4.659 -7.747 10.446 1.00 57.59 100 ALA A C 1
ATOM 739 O O . ALA A 1 100 ? 4.276 -8.161 11.542 1.00 57.59 100 ALA A O 1
ATOM 740 N N . HIS A 1 101 ? 3.843 -7.103 9.622 1.00 61.41 101 HIS A N 1
ATOM 741 C CA . HIS A 1 101 ? 2.489 -6.744 10.006 1.00 61.41 101 HIS A CA 1
ATOM 742 C C . HIS A 1 101 ? 1.430 -7.704 9.452 1.00 61.41 101 HIS A C 1
ATOM 744 O O . HIS A 1 101 ? 1.462 -8.106 8.293 1.00 61.41 101 HIS A O 1
ATOM 750 N N . TYR A 1 102 ? 0.468 -8.024 10.325 1.00 56.75 102 TYR A N 1
ATOM 751 C CA . TYR A 1 102 ? -0.644 -8.978 10.203 1.00 56.75 102 TYR A CA 1
ATOM 752 C C . TYR A 1 102 ? -0.280 -10.476 10.242 1.00 56.75 102 TYR A C 1
ATOM 754 O O . TYR A 1 102 ? -0.065 -11.129 9.222 1.00 56.75 102 TYR A O 1
ATOM 762 N N . ARG A 1 103 ? -0.339 -11.064 11.448 1.00 45.12 103 ARG A N 1
ATOM 763 C CA . ARG A 1 103 ? -0.448 -12.517 11.664 1.00 45.12 103 ARG A CA 1
ATOM 764 C C . ARG A 1 103 ? -1.913 -12.837 11.996 1.00 45.12 103 ARG A C 1
ATOM 766 O O . ARG A 1 103 ? -2.281 -12.715 13.163 1.00 45.12 103 ARG A O 1
ATOM 773 N N . PRO A 1 104 ? -2.761 -13.248 11.032 1.00 47.66 104 PRO A N 1
ATOM 774 C CA . PRO A 1 104 ? -4.067 -13.777 11.398 1.00 47.66 104 PRO A CA 1
ATOM 775 C C . PRO A 1 104 ? -3.838 -15.002 12.285 1.00 47.66 104 PRO A C 1
ATOM 777 O O . PRO A 1 104 ? -2.864 -15.742 12.079 1.00 47.66 104 PRO A O 1
ATOM 780 N N . ALA A 1 105 ? -4.704 -15.206 13.281 1.00 45.44 105 ALA A N 1
ATOM 781 C CA . ALA A 1 105 ? -4.719 -16.442 14.051 1.00 45.44 105 ALA A CA 1
ATOM 782 C C . ALA A 1 105 ? -4.728 -17.597 13.045 1.00 45.44 105 ALA A C 1
ATOM 784 O O . ALA A 1 105 ? -5.632 -17.714 12.219 1.00 45.44 105 ALA A O 1
ATOM 785 N N . GLN A 1 106 ? -3.650 -18.379 13.024 1.00 44.88 106 GLN A N 1
ATOM 786 C CA . GLN A 1 106 ? -3.562 -19.524 12.134 1.00 44.88 106 GLN A CA 1
ATOM 787 C C . GLN A 1 106 ? -4.745 -20.416 12.496 1.00 44.88 106 GLN A C 1
ATOM 789 O O . GLN A 1 106 ? -4.860 -20.799 13.661 1.00 44.88 106 GLN A O 1
ATOM 794 N N . SER A 1 107 ? -5.628 -20.724 11.541 1.00 45.53 107 SER A N 1
ATOM 795 C CA . SER A 1 107 ? -6.614 -21.776 11.765 1.00 45.53 107 SER A CA 1
ATOM 796 C C . SER A 1 107 ? -5.820 -23.014 12.159 1.00 45.53 107 SER A C 1
ATOM 798 O O . SER A 1 107 ? -4.983 -23.495 11.389 1.00 45.53 107 SER A O 1
ATOM 800 N N . THR A 1 108 ? -6.036 -23.501 13.372 1.00 47.97 108 THR A N 1
ATOM 801 C CA . THR A 1 108 ? -5.351 -24.670 13.931 1.00 47.97 108 THR A CA 1
ATOM 802 C C . THR A 1 108 ? -5.584 -25.937 13.102 1.00 47.97 108 THR A C 1
ATOM 804 O O . THR A 1 108 ? -4.887 -26.927 13.301 1.00 47.97 108 THR A O 1
ATOM 807 N N . SER A 1 109 ? -6.455 -25.900 12.087 1.00 54.19 109 SER A N 1
ATOM 808 C CA . SER A 1 109 ? -6.469 -26.870 10.995 1.00 54.19 109 SER A CA 1
ATOM 809 C C . SER A 1 109 ? -5.298 -26.635 10.033 1.00 54.19 109 SER A C 1
ATOM 811 O O . SER A 1 109 ? -5.455 -26.287 8.858 1.00 54.19 109 SER A O 1
ATOM 813 N N . ARG A 1 110 ? -4.083 -26.904 10.502 1.00 50.28 110 ARG A N 1
ATOM 814 C CA . ARG A 1 110 ? -3.041 -27.379 9.597 1.00 50.28 110 ARG A CA 1
ATOM 815 C C . ARG A 1 110 ? -3.464 -28.794 9.200 1.00 50.28 110 ARG A C 1
ATOM 817 O O . ARG A 1 110 ? -2.936 -29.758 9.739 1.00 50.28 110 ARG A O 1
ATOM 824 N N . SER A 1 111 ? -4.467 -28.922 8.322 1.00 59.72 111 SER A N 1
ATOM 825 C CA . SER A 1 111 ? -4.741 -30.202 7.678 1.00 59.72 111 SER A CA 1
ATOM 826 C C . SER A 1 111 ? -3.419 -30.623 7.075 1.00 59.72 111 SER A C 1
ATOM 828 O O . SER A 1 111 ? -2.819 -29.875 6.298 1.00 59.72 111 SER A O 1
ATOM 830 N N . SER A 1 112 ? -2.916 -31.751 7.554 1.00 59.41 112 SER A N 1
ATOM 831 C CA . SER A 1 112 ? -1.708 -32.391 7.083 1.00 59.41 112 SER A CA 1
ATOM 832 C C . SER A 1 112 ? -1.920 -32.715 5.613 1.00 59.41 112 SER A C 1
ATOM 834 O O . SER A 1 112 ? -2.356 -33.812 5.277 1.00 59.41 112 SER A O 1
ATOM 836 N N . LEU A 1 113 ? -1.683 -31.742 4.731 1.00 62.47 113 LEU A N 1
ATOM 837 C CA . LEU A 1 113 ? -1.510 -32.042 3.327 1.00 62.47 113 LEU A CA 1
ATOM 838 C C . LEU A 1 113 ? -0.327 -33.010 3.303 1.00 62.47 113 LEU A C 1
ATOM 840 O O . LEU A 1 113 ? 0.758 -32.626 3.763 1.00 62.47 113 LEU A O 1
ATOM 844 N N . PRO A 1 114 ? -0.529 -34.265 2.870 1.00 52.84 114 PRO A N 1
ATOM 845 C CA . PRO A 1 114 ? 0.579 -35.183 2.730 1.00 52.84 114 PRO A CA 1
ATOM 846 C C . PRO A 1 114 ? 1.597 -34.500 1.825 1.00 52.84 114 PRO A C 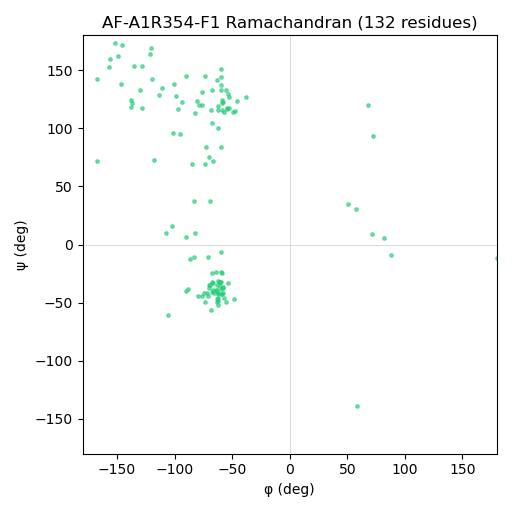1
ATOM 848 O O . PRO A 1 114 ? 1.234 -33.882 0.820 1.00 52.84 114 PRO A O 1
ATOM 851 N N . LEU A 1 115 ? 2.864 -34.540 2.241 1.00 59.25 115 LEU A N 1
ATOM 852 C CA . LEU A 1 115 ? 3.973 -34.066 1.430 1.00 59.25 115 LEU A CA 1
ATOM 853 C C . LEU A 1 115 ? 3.784 -34.659 0.031 1.00 59.25 115 LEU A C 1
ATOM 855 O O . LEU A 1 115 ? 3.818 -35.880 -0.124 1.00 59.25 115 LEU A O 1
ATOM 859 N N . LEU A 1 116 ? 3.554 -33.806 -0.970 1.00 59.75 116 LEU A N 1
ATOM 860 C CA . LEU A 1 116 ? 3.623 -34.238 -2.357 1.00 59.75 116 LEU A CA 1
ATOM 861 C C . LEU A 1 116 ? 4.992 -34.920 -2.515 1.00 59.75 116 LEU A C 1
ATOM 863 O O . LEU A 1 116 ? 5.993 -34.320 -2.091 1.00 59.75 116 LEU A O 1
ATOM 867 N N . PRO A 1 117 ? 5.061 -36.163 -3.027 1.00 53.78 117 PRO A N 1
ATOM 868 C CA . PRO A 1 117 ? 6.329 -36.857 -3.156 1.00 53.78 117 PRO A CA 1
ATOM 869 C C . PRO A 1 117 ? 7.290 -35.955 -3.924 1.00 53.78 117 PRO A C 1
ATOM 871 O O . PRO A 1 117 ? 6.940 -35.373 -4.955 1.00 53.78 117 PRO A O 1
ATOM 874 N N . LYS A 1 118 ? 8.485 -35.775 -3.351 1.00 56.28 118 LYS A N 1
ATOM 875 C CA . LYS A 1 118 ? 9.595 -35.068 -3.988 1.00 56.28 118 LYS A CA 1
ATOM 876 C C . LYS A 1 118 ? 9.696 -35.595 -5.416 1.00 56.28 118 LYS A C 1
ATOM 878 O O . LYS A 1 118 ? 9.788 -36.805 -5.605 1.00 56.28 118 LYS A O 1
ATOM 883 N N . GLN A 1 119 ? 9.625 -34.682 -6.383 1.00 62.16 119 GLN A N 1
ATOM 884 C CA . GLN A 1 119 ? 9.883 -34.952 -7.796 1.00 62.16 119 GLN A CA 1
ATOM 885 C C . GLN A 1 119 ? 11.044 -35.955 -7.897 1.00 62.16 119 GLN A C 1
ATOM 887 O O . GLN A 1 119 ? 12.073 -35.714 -7.251 1.00 62.16 119 GLN A O 1
ATOM 892 N N . PRO A 1 120 ? 10.900 -37.086 -8.611 1.00 50.25 120 PRO A N 1
ATOM 893 C CA . PRO A 1 120 ? 11.996 -38.028 -8.731 1.00 50.25 120 PRO A CA 1
ATOM 894 C C . PRO A 1 120 ? 13.182 -37.294 -9.352 1.00 50.25 120 PRO A C 1
ATOM 896 O O . PRO A 1 120 ? 13.071 -36.669 -10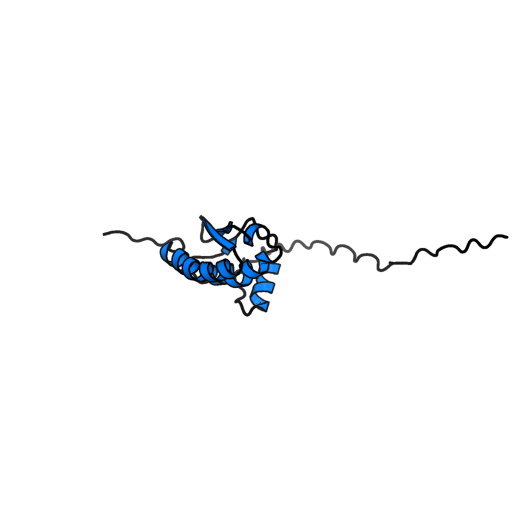.404 1.00 50.25 120 PRO A O 1
ATOM 899 N N . SER A 1 121 ? 14.309 -37.348 -8.645 1.00 58.97 121 SER A N 1
ATOM 900 C CA . SER A 1 121 ? 15.578 -36.680 -8.949 1.00 58.97 121 SER A CA 1
ATOM 901 C C . SER A 1 121 ? 16.289 -37.268 -10.180 1.00 58.97 121 SER A C 1
ATOM 903 O O . SER A 1 121 ? 17.511 -37.392 -10.206 1.00 58.97 121 SER A O 1
ATOM 905 N N . ALA A 1 122 ? 15.530 -37.654 -11.198 1.00 54.75 122 ALA A N 1
ATOM 906 C CA . ALA A 1 122 ? 16.010 -38.258 -12.422 1.00 54.75 122 ALA A CA 1
ATOM 907 C C . ALA A 1 122 ? 15.661 -37.351 -13.610 1.00 54.75 122 ALA A C 1
ATOM 909 O O . ALA A 1 122 ? 14.847 -37.696 -14.457 1.00 54.75 122 ALA A O 1
ATOM 910 N N . CYS A 1 123 ? 16.370 -36.223 -13.728 1.00 51.56 123 CYS A N 1
ATOM 911 C CA . CYS A 1 123 ? 16.875 -35.829 -15.045 1.00 51.56 123 CYS A CA 1
ATOM 912 C C . CYS A 1 123 ? 17.918 -36.885 -15.439 1.00 51.56 123 CYS A C 1
ATOM 914 O O . CYS A 1 123 ? 19.120 -36.654 -15.348 1.00 51.56 123 CYS A O 1
ATOM 916 N N . GLN A 1 124 ? 17.469 -38.096 -15.769 1.00 63.34 124 GLN A N 1
ATOM 917 C CA . GLN A 1 124 ? 18.331 -39.030 -16.470 1.00 63.34 124 GLN A CA 1
ATOM 918 C C . GLN A 1 124 ? 18.381 -38.541 -17.917 1.00 63.34 124 GLN A C 1
ATOM 920 O O . GLN A 1 124 ? 17.324 -38.413 -18.540 1.00 63.34 124 GLN A O 1
ATOM 925 N N . PRO A 1 125 ? 19.565 -38.206 -18.452 1.00 55.22 125 PRO A N 1
ATOM 926 C CA . PRO A 1 125 ? 19.683 -37.913 -19.865 1.00 55.22 125 PRO A CA 1
ATOM 927 C C . PRO A 1 125 ? 19.298 -39.191 -20.607 1.00 55.22 125 PRO A C 1
ATOM 929 O O . PRO A 1 125 ? 19.904 -40.242 -20.400 1.00 55.22 125 PRO A O 1
ATOM 932 N N . LEU A 1 126 ? 18.249 -39.116 -21.426 1.00 59.03 126 LEU A N 1
ATOM 933 C CA . LEU A 1 126 ? 17.929 -40.183 -22.360 1.00 59.03 126 LEU A CA 1
ATOM 934 C C . LEU A 1 126 ? 19.178 -40.373 -23.226 1.00 59.03 126 LEU A C 1
ATOM 936 O O . LEU A 1 126 ? 19.588 -39.448 -23.928 1.00 59.03 126 LEU A O 1
ATOM 940 N N . ALA A 1 127 ? 19.826 -41.529 -23.098 1.00 57.59 127 ALA A N 1
ATOM 941 C CA . ALA A 1 127 ? 20.975 -41.884 -23.907 1.00 57.59 127 ALA A CA 1
ATOM 942 C C . ALA A 1 127 ? 20.582 -41.742 -25.382 1.00 57.59 127 ALA A C 1
ATOM 944 O O . ALA A 1 127 ? 19.678 -42.425 -25.864 1.00 57.59 127 ALA A O 1
ATOM 945 N N . ILE A 1 128 ? 21.238 -40.818 -26.082 1.00 61.72 128 ILE A N 1
ATOM 946 C CA . ILE A 1 128 ? 21.169 -40.725 -27.534 1.00 61.72 128 ILE A CA 1
ATOM 947 C C . ILE A 1 128 ? 21.866 -41.993 -28.024 1.00 61.72 128 ILE A C 1
ATOM 949 O O . ILE A 1 128 ? 23.078 -42.130 -27.872 1.00 61.72 128 ILE A O 1
ATOM 953 N N . ALA A 1 129 ? 21.088 -42.969 -28.488 1.00 58.59 129 ALA A N 1
ATOM 954 C CA . ALA A 1 129 ? 21.630 -44.201 -29.034 1.00 58.59 129 ALA A CA 1
ATOM 955 C C . ALA A 1 129 ? 22.475 -43.861 -30.269 1.00 58.59 129 ALA A C 1
ATOM 957 O O . ALA A 1 129 ? 21.962 -43.347 -31.263 1.00 58.59 129 ALA A O 1
ATOM 958 N N . ASP A 1 130 ? 23.773 -44.135 -30.165 1.00 57.97 130 ASP A N 1
ATOM 959 C CA . ASP A 1 130 ? 24.730 -44.143 -31.262 1.00 57.97 130 ASP A CA 1
ATOM 960 C C . ASP A 1 130 ? 24.304 -45.229 -32.261 1.00 57.97 130 ASP A C 1
ATOM 962 O O . ASP A 1 130 ? 24.480 -46.427 -32.033 1.00 57.97 130 ASP A O 1
ATOM 966 N N . ALA A 1 131 ? 23.645 -44.814 -33.342 1.00 58.84 131 ALA A N 1
ATOM 967 C CA . ALA A 1 131 ? 23.368 -45.669 -34.485 1.00 58.84 131 ALA A CA 1
ATOM 968 C C . ALA A 1 131 ? 24.580 -45.649 -35.428 1.00 58.84 131 ALA A C 1
ATOM 970 O O . ALA A 1 131 ? 24.524 -45.096 -36.525 1.00 58.84 131 ALA A O 1
ATOM 971 N N . GLY A 1 132 ? 25.688 -46.253 -34.997 1.00 53.59 132 GLY A N 1
ATOM 972 C CA . GLY A 1 132 ? 26.757 -46.670 -35.896 1.00 53.59 132 GLY A CA 1
ATOM 973 C C . GLY A 1 132 ? 26.278 -47.818 -36.792 1.00 53.59 132 GLY A C 1
ATOM 974 O O . GLY A 1 132 ? 25.976 -48.909 -36.305 1.00 53.59 132 GLY A O 1
ATOM 975 N N . GLY A 1 133 ? 26.205 -47.587 -38.108 1.00 53.66 133 GLY A N 1
ATOM 976 C CA . GLY A 1 133 ? 25.730 -48.593 -39.061 1.00 53.66 133 GLY A CA 1
ATOM 977 C C . GLY A 1 133 ? 25.991 -48.293 -40.541 1.00 53.66 133 GLY A C 1
ATOM 978 O O . GLY A 1 133 ? 25.027 -48.131 -41.282 1.00 53.66 133 GLY A O 1
ATOM 979 N N . ARG A 1 134 ? 27.275 -48.392 -40.932 1.00 56.25 134 ARG A N 1
ATOM 980 C CA . ARG A 1 134 ? 27.899 -48.410 -42.283 1.00 56.25 134 ARG A CA 1
ATOM 981 C C . ARG A 1 134 ? 28.225 -47.080 -42.954 1.00 56.25 134 ARG A C 1
ATOM 983 O O . ARG A 1 134 ? 27.302 -46.291 -43.224 1.00 56.25 134 ARG A O 1
#

Organism: Paenarthrobacter aurescens (strain TC1) (NCBI:txid290340)

Sequence (134 aa):
MTTTQNAGPLEEDLQEALSYIRPLLKGHSGDLTIAAVDDGVVTVDFHNACHSCPAISVTFAGLVRSRLMQVDGVKDVRSSQVHASRRALDRIAATLGGPAHYRPAQSTSRSSLPLLPKQPSACQPLAIADAGGR

pLDDT: mean 79.36, std 18.17, range [26.88, 95.88]

Mean predicted aligned error: 12.75 Å

Nearest PDB structures (foldseek):
  2z51-assembly1_A-2  TM=8.482E-01  e=5.878E-04  unclassified
  2m5o-assembly1_A  TM=6.082E-01  e=2.412E-03  Homo sapiens
  1veh-assembly1_A  TM=5.718E-01  e=1.866E-03  Mus musculus
  5vlp-assembly1_A  TM=4.239E-01  e=3.189E+00  Homo sapiens

Foldseek 3Di:
DDDDDDQAFDPVLVVVLQVVLAVVQVVVVKHKDFPDADRLETEMDIDDPLLPDPCVLLSCLARVFLSSCVTPRRQGYHYPSNPDDLVRSLVSCVVNVGDSGDDDPPPPPPPPPDPPPDDPPDPPPPPPDPPPDD

Radius of gyration: 22.94 Å; Cα contacts (8 Å, |Δi|>4): 136; chains: 1; bounding box: 49×69×60 Å

Secondary structure (DSSP, 8-state):
------SS--HHHHHHHHHHHHHHHHTTTEEEEEEEEETTEEEEEEEETTTT-TTHHHHIIIIIHHHHTTSTT--EEE-TT--S-HHHHHHHHHHTT----------S-------PPP--S-------------

InterPro domains:
  IPR001075 NIF system FeS cluster assembly, NifU, C-terminal [PF01106] (15-75)
  IPR034904 Fe-S cluster assembly domain superfamily [G3DSA:3.30.300.130] (5-86)
  IPR034904 Fe-S cluster assembly domain superfamily [SSF117916] (9-77)

Solvent-accessible surface area (backbone atoms only — not comparable to full-atom values): 8375 Å² total; per-residue (Å²): 136,87,78,96,84,86,90,54,47,52,68,67,58,52,49,52,47,45,65,63,48,42,65,63,32,44,78,62,56,21,43,72,47,81,74,47,76,54,98,22,34,38,32,40,46,61,33,69,52,41,59,78,38,92,61,40,49,54,51,38,27,50,49,53,41,51,50,51,54,70,38,69,52,37,67,44,70,46,45,92,83,47,92,58,55,69,72,55,35,38,51,50,7,44,73,69,74,33,74,78,69,74,81,72,83,71,68,85,75,70,70,78,70,73,78,73,76,76,76,76,91,66,89,65,78,78,78,80,78,82,81,84,81,134